Protein AF-A0A2N1QI30-F1 (afdb_monomer_lite)

Radius of gyration: 15.9 Å; chains: 1; bounding box: 39×14×46 Å

Sequence (77 aa):
MDIFIKILGLLIGLGFIYLAYQFFFNGNKIISWIQKRKYNATSEPRSSEIMVSKLIGCLLFIVGIYYSIIAILSFFS

pLDDT: mean 91.65, std 5.62, range [61.12, 97.44]

Secondary structure (DSSP, 8-state):
-HHHHHHHHHHHHHHHHHHHHHHHHSHHHHHHHHHHHHHS--PPPPHHHHHHHHHHHHHHHHHHHHHHHHHHHHHH-

Structure (mmCIF, N/CA/C/O backbone):
data_AF-A0A2N1QI30-F1
#
_entry.id   AF-A0A2N1QI30-F1
#
loop_
_atom_site.group_PDB
_atom_site.id
_atom_site.type_symbol
_atom_site.label_atom_id
_atom_site.label_alt_id
_atom_site.label_comp_id
_atom_site.label_asym_id
_atom_site.label_entity_id
_atom_site.label_seq_id
_atom_site.pdbx_PDB_ins_code
_atom_site.Cartn_x
_atom_site.Cartn_y
_atom_site.Cartn_z
_atom_site.occupancy
_atom_site.B_iso_or_equiv
_atom_site.auth_seq_id
_atom_site.auth_comp_id
_atom_site.auth_asym_id
_atom_site.auth_atom_id
_atom_site.pdbx_PDB_model_num
ATOM 1 N N . MET A 1 1 ? 2.242 -3.237 -29.930 1.00 61.12 1 MET A N 1
ATOM 2 C CA . MET A 1 1 ? 1.580 -3.892 -28.780 1.00 61.12 1 MET A CA 1
ATOM 3 C C . MET A 1 1 ? 2.527 -3.976 -27.582 1.00 61.12 1 MET A C 1
ATOM 5 O O . MET A 1 1 ? 2.085 -3.709 -26.473 1.00 61.12 1 MET A O 1
ATOM 9 N N . ASP A 1 2 ? 3.826 -4.214 -27.807 1.00 84.94 2 ASP A N 1
ATOM 10 C CA . ASP A 1 2 ? 4.854 -4.295 -26.753 1.00 84.94 2 ASP A CA 1
ATOM 11 C C . ASP A 1 2 ? 4.946 -3.076 -25.840 1.00 84.94 2 ASP A C 1
ATOM 13 O O . ASP A 1 2 ? 4.878 -3.217 -24.624 1.00 84.94 2 ASP A O 1
ATOM 17 N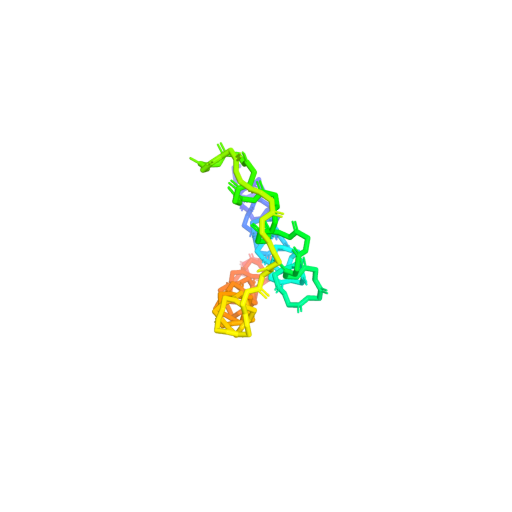 N . ILE A 1 3 ? 5.039 -1.864 -26.397 1.00 88.50 3 ILE A N 1
ATOM 18 C CA . ILE A 1 3 ? 5.225 -0.658 -25.574 1.00 88.50 3 ILE A CA 1
ATOM 19 C C . ILE A 1 3 ? 4.044 -0.417 -24.621 1.00 88.50 3 ILE A C 1
ATOM 21 O O . ILE A 1 3 ? 4.233 -0.010 -23.480 1.00 88.50 3 ILE A O 1
ATOM 25 N N . PHE A 1 4 ? 2.826 -0.731 -25.069 1.00 90.88 4 PHE A N 1
ATOM 26 C CA . PHE A 1 4 ? 1.614 -0.587 -24.271 1.00 90.88 4 PHE A CA 1
ATOM 27 C C . PHE A 1 4 ? 1.623 -1.543 -23.076 1.00 90.88 4 PHE A C 1
ATOM 29 O O . PHE A 1 4 ? 1.356 -1.118 -21.956 1.00 90.88 4 PHE A O 1
ATOM 36 N N . ILE A 1 5 ? 1.992 -2.810 -23.294 1.00 89.75 5 ILE A N 1
ATOM 37 C CA . ILE A 1 5 ? 2.079 -3.818 -22.228 1.00 89.75 5 ILE A CA 1
ATOM 38 C C . ILE A 1 5 ? 3.175 -3.446 -21.219 1.00 89.75 5 ILE A C 1
ATOM 40 O O . ILE A 1 5 ? 2.946 -3.550 -20.014 1.00 89.75 5 ILE A O 1
ATOM 44 N N . LYS A 1 6 ? 4.329 -2.948 -21.685 1.00 88.88 6 LYS A N 1
ATOM 45 C CA . LYS A 1 6 ? 5.425 -2.489 -20.812 1.00 88.88 6 LYS A CA 1
ATOM 46 C C . LYS A 1 6 ? 4.989 -1.316 -19.920 1.00 88.88 6 LYS A C 1
ATOM 48 O O . LYS A 1 6 ? 5.213 -1.339 -18.710 1.00 88.88 6 LYS A O 1
ATOM 53 N N . ILE A 1 7 ? 4.295 -0.326 -20.492 1.00 93.00 7 ILE A N 1
ATOM 54 C CA . ILE A 1 7 ? 3.730 0.811 -19.742 1.00 93.00 7 ILE A CA 1
ATOM 55 C C . ILE A 1 7 ? 2.665 0.336 -18.748 1.00 93.00 7 ILE A C 1
ATOM 57 O O . ILE A 1 7 ? 2.667 0.768 -17.596 1.00 93.00 7 ILE A O 1
ATOM 61 N N . LEU A 1 8 ? 1.778 -0.571 -19.163 1.00 93.12 8 LEU A N 1
ATOM 62 C CA . LEU A 1 8 ? 0.740 -1.119 -18.294 1.00 93.12 8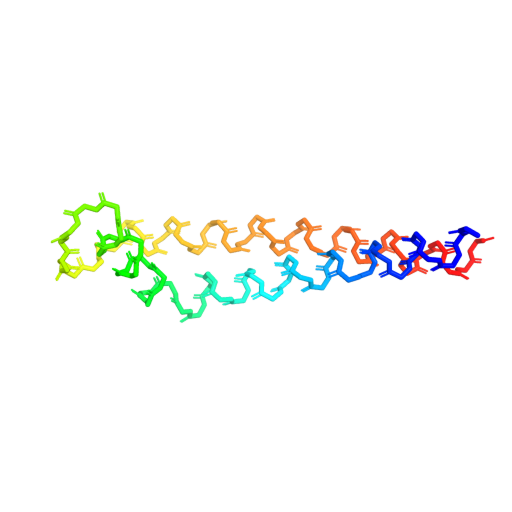 LEU A CA 1
ATOM 63 C C . LEU A 1 8 ? 1.349 -1.861 -17.095 1.00 93.12 8 LEU A C 1
ATOM 65 O O . LEU A 1 8 ? 0.916 -1.645 -15.966 1.00 93.12 8 LEU A O 1
ATOM 69 N N . GLY A 1 9 ? 2.383 -2.677 -17.317 1.00 91.62 9 GLY A N 1
ATOM 70 C CA . GLY A 1 9 ? 3.107 -3.371 -16.250 1.00 91.62 9 GLY A CA 1
ATOM 71 C C . GLY A 1 9 ? 3.742 -2.407 -15.246 1.00 91.62 9 GLY A C 1
ATOM 72 O O . GLY A 1 9 ? 3.614 -2.603 -14.037 1.00 91.62 9 GLY A O 1
ATOM 73 N N . LEU A 1 10 ? 4.348 -1.320 -15.736 1.00 94.06 10 LEU A N 1
ATOM 74 C CA . LEU A 1 10 ? 4.912 -0.276 -14.880 1.00 94.06 10 LEU A CA 1
ATOM 75 C C . LEU A 1 10 ? 3.824 0.434 -14.059 1.00 94.06 10 LEU A C 1
ATOM 77 O O . LEU A 1 10 ? 3.985 0.616 -12.854 1.00 94.06 10 LEU A O 1
ATOM 81 N N . LEU A 1 11 ? 2.698 0.790 -14.685 1.00 95.62 11 LEU A N 1
ATOM 82 C CA . LEU A 1 11 ? 1.561 1.417 -14.003 1.00 95.62 11 LEU A CA 1
ATOM 83 C C . LEU A 1 11 ? 0.964 0.508 -12.926 1.00 95.62 11 LEU A C 1
ATOM 85 O O . LEU A 1 11 ? 0.625 0.989 -11.847 1.00 95.62 11 LEU A O 1
ATOM 89 N N . ILE A 1 12 ? 0.868 -0.795 -13.189 1.00 95.00 12 ILE A N 1
ATOM 90 C CA . ILE A 1 12 ? 0.401 -1.779 -12.207 1.00 95.00 12 ILE A CA 1
ATOM 91 C C . ILE A 1 12 ? 1.373 -1.855 -11.023 1.00 95.00 12 ILE A C 1
ATOM 93 O O . ILE A 1 12 ? 0.937 -1.779 -9.874 1.00 95.00 12 ILE A O 1
ATOM 97 N N . GLY A 1 13 ? 2.682 -1.948 -11.284 1.00 94.81 13 GLY A N 1
ATOM 98 C CA . GLY A 1 13 ? 3.709 -1.965 -10.238 1.00 94.81 13 GLY A CA 1
ATOM 99 C C . GLY A 1 13 ? 3.660 -0.717 -9.351 1.00 94.81 13 GLY A C 1
ATOM 100 O O . GLY A 1 13 ? 3.576 -0.823 -8.124 1.00 94.81 13 GLY A O 1
ATOM 101 N N . LEU A 1 14 ? 3.604 0.465 -9.969 1.00 95.94 14 LEU A N 1
ATOM 102 C CA . LEU A 1 14 ? 3.463 1.743 -9.266 1.00 95.94 14 LEU A CA 1
ATOM 103 C C . LEU A 1 14 ? 2.133 1.848 -8.509 1.00 95.94 14 LEU A C 1
ATOM 105 O O . LEU A 1 14 ? 2.104 2.350 -7.386 1.00 95.94 14 LEU A O 1
ATOM 109 N N . GLY A 1 15 ? 1.042 1.338 -9.081 1.00 96.62 15 GLY A N 1
ATOM 110 C CA . GLY A 1 15 ? -0.266 1.282 -8.433 1.00 96.62 15 GLY A CA 1
ATOM 111 C C . GLY A 1 15 ? -0.241 0.446 -7.155 1.00 96.62 15 GLY A C 1
ATOM 112 O O . GLY A 1 15 ? -0.746 0.884 -6.120 1.00 96.62 15 GLY A O 1
ATOM 113 N N . PHE A 1 16 ? 0.415 -0.715 -7.182 1.00 96.44 16 PHE A N 1
ATOM 114 C CA . PHE A 1 16 ? 0.608 -1.535 -5.986 1.00 96.44 16 PHE A CA 1
ATOM 115 C C . PHE A 1 16 ? 1.463 -0.837 -4.926 1.00 96.44 16 PHE A C 1
ATOM 117 O O . PHE A 1 16 ? 1.109 -0.882 -3.749 1.00 96.44 16 PHE A O 1
ATOM 124 N N . ILE A 1 17 ? 2.529 -0.136 -5.324 1.00 96.44 17 ILE A N 1
ATOM 125 C CA . ILE A 1 17 ? 3.353 0.661 -4.399 1.00 96.44 17 ILE A CA 1
ATOM 126 C C . ILE A 1 17 ? 2.528 1.790 -3.764 1.00 96.44 17 ILE A C 1
ATOM 128 O O . ILE A 1 17 ? 2.604 2.011 -2.555 1.00 96.44 17 ILE A O 1
ATOM 132 N N . TYR A 1 18 ? 1.701 2.480 -4.550 1.00 96.56 18 TYR A N 1
ATOM 133 C CA . TYR A 1 18 ? 0.816 3.528 -4.044 1.00 96.56 18 TYR A CA 1
ATOM 134 C C . TYR A 1 18 ? -0.205 2.981 -3.036 1.00 96.56 18 TYR A C 1
ATOM 136 O O . TYR A 1 18 ? -0.384 3.545 -1.953 1.00 96.56 18 TYR A O 1
ATOM 144 N N . LEU A 1 19 ? -0.839 1.847 -3.348 1.00 94.75 19 LEU A N 1
ATOM 145 C CA . LEU A 1 19 ? -1.753 1.186 -2.418 1.00 94.75 19 LEU A CA 1
ATOM 146 C C . LEU A 1 19 ? -1.023 0.741 -1.149 1.00 94.75 19 LEU A C 1
ATOM 148 O O . LEU A 1 19 ? -1.509 0.998 -0.049 1.00 94.75 19 LEU A O 1
ATOM 152 N N . ALA A 1 20 ? 0.164 0.151 -1.276 1.00 95.19 20 ALA A N 1
ATOM 153 C CA . ALA A 1 20 ? 0.990 -0.234 -0.141 1.00 95.19 20 ALA A CA 1
ATOM 154 C C . ALA A 1 20 ? 1.268 0.943 0.801 1.00 95.19 20 ALA A C 1
ATOM 156 O O . ALA A 1 20 ? 1.065 0.829 2.012 1.00 95.19 20 ALA A O 1
ATOM 157 N N . TYR A 1 21 ? 1.661 2.090 0.239 1.00 95.44 21 TYR A N 1
ATOM 158 C CA . TYR A 1 21 ? 1.865 3.328 0.986 1.00 95.44 21 TYR A CA 1
ATOM 159 C C . TYR A 1 21 ? 0.598 3.733 1.752 1.00 95.44 21 TYR A C 1
ATOM 161 O O . TYR A 1 21 ? 0.649 4.011 2.953 1.00 95.44 21 TYR A O 1
ATOM 169 N N . GLN A 1 22 ? -0.562 3.687 1.097 1.00 94.25 22 GLN A N 1
ATOM 170 C CA . GLN A 1 22 ? -1.825 4.024 1.743 1.00 94.25 22 GLN A CA 1
ATOM 171 C C . GLN A 1 22 ? -2.144 3.076 2.913 1.00 94.25 22 GLN A C 1
ATOM 173 O O . GLN A 1 22 ? -2.543 3.540 3.980 1.00 94.25 22 GLN A O 1
ATOM 178 N N . PHE A 1 23 ? -1.917 1.770 2.760 1.00 93.19 23 PHE A N 1
ATOM 179 C CA . PHE A 1 23 ? -2.133 0.776 3.820 1.00 93.19 23 PHE A CA 1
ATOM 180 C C . PHE A 1 23 ? -1.142 0.897 4.990 1.00 93.19 23 PHE A C 1
ATOM 182 O O . PHE A 1 23 ? -1.520 0.631 6.136 1.00 93.19 23 PHE A O 1
ATOM 189 N N . PHE A 1 24 ? 0.092 1.343 4.737 1.00 92.25 24 PHE A N 1
ATOM 190 C CA . PHE A 1 24 ? 1.100 1.575 5.776 1.00 92.25 24 PHE A CA 1
ATOM 191 C C . PHE A 1 24 ? 0.840 2.834 6.603 1.00 92.25 24 PHE A C 1
ATOM 193 O O . PHE A 1 24 ? 0.863 2.777 7.834 1.00 92.25 24 PHE A O 1
ATOM 200 N N . PHE A 1 25 ? 0.614 3.966 5.934 1.00 91.56 25 PHE A N 1
ATOM 201 C CA . PHE A 1 25 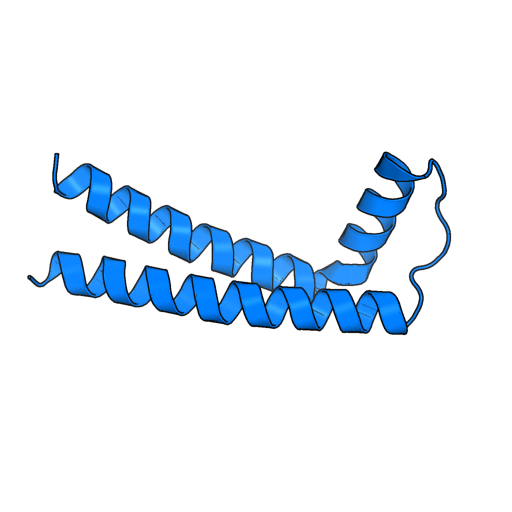? 0.559 5.280 6.583 1.00 91.56 25 PHE A CA 1
ATOM 202 C C . PHE A 1 25 ? -0.867 5.725 6.912 1.00 91.56 25 PHE A C 1
ATOM 204 O O . PHE A 1 25 ? -1.094 6.391 7.918 1.00 91.56 25 PHE A O 1
ATOM 211 N N . ASN A 1 26 ? -1.845 5.325 6.099 1.00 91.69 26 ASN A N 1
ATOM 212 C CA . ASN A 1 26 ? -3.246 5.724 6.231 1.00 91.69 26 ASN A CA 1
ATOM 213 C C . ASN A 1 26 ? -4.159 4.557 6.655 1.00 91.69 26 ASN A C 1
ATOM 215 O O . ASN A 1 26 ? -5.373 4.623 6.447 1.00 91.69 26 ASN A O 1
ATOM 219 N N . GLY A 1 27 ? -3.608 3.516 7.297 1.00 87.31 27 GLY A N 1
ATOM 220 C CA . GLY A 1 27 ? -4.350 2.323 7.727 1.00 87.31 27 GLY A CA 1
ATOM 221 C C . GLY A 1 27 ? -5.612 2.639 8.538 1.00 87.31 27 GLY A C 1
ATOM 222 O O . GLY A 1 27 ? -6.676 2.109 8.240 1.00 87.31 27 GLY A O 1
ATOM 223 N N . ASN A 1 28 ? -5.555 3.599 9.470 1.00 89.31 28 ASN A N 1
ATOM 224 C CA . ASN A 1 28 ? -6.723 4.012 10.266 1.00 89.31 28 ASN A CA 1
ATOM 225 C C . ASN A 1 28 ? -7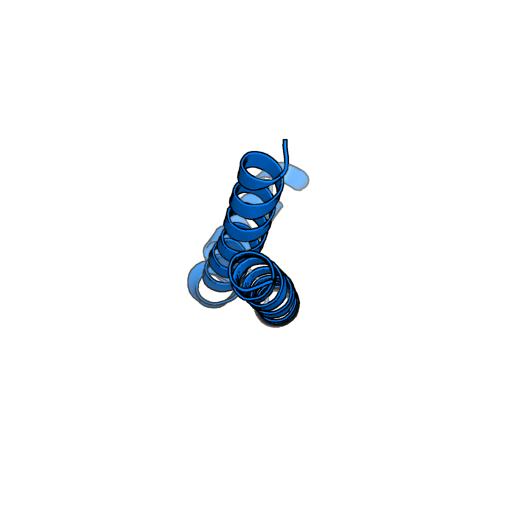.877 4.542 9.396 1.00 89.31 28 ASN A C 1
ATOM 227 O O . ASN A 1 28 ? -9.046 4.221 9.625 1.00 89.31 28 ASN A O 1
ATOM 231 N N . LYS A 1 29 ? -7.555 5.339 8.368 1.00 90.25 29 LYS A N 1
ATOM 232 C CA . LYS A 1 29 ? -8.543 5.890 7.427 1.00 90.25 29 LYS A CA 1
ATOM 233 C C . LYS A 1 29 ? -9.103 4.801 6.512 1.00 90.25 29 LYS A C 1
ATOM 235 O O . LYS A 1 29 ? -10.298 4.793 6.245 1.00 90.25 29 LYS A O 1
ATOM 240 N N . ILE A 1 30 ? -8.261 3.870 6.060 1.00 90.88 30 ILE A N 1
ATOM 241 C CA . ILE A 1 30 ? -8.706 2.740 5.234 1.00 90.88 30 ILE A CA 1
ATOM 242 C C . ILE A 1 30 ? -9.646 1.833 6.027 1.00 90.88 30 ILE A C 1
ATOM 244 O O . ILE A 1 30 ? -10.735 1.525 5.550 1.00 90.88 30 ILE A O 1
ATOM 248 N N . ILE A 1 31 ? -9.249 1.416 7.231 1.00 92.06 31 ILE A N 1
ATOM 249 C CA . ILE A 1 31 ? -10.030 0.480 8.046 1.00 92.06 31 ILE A CA 1
ATOM 250 C C . ILE A 1 31 ? -11.392 1.089 8.378 1.00 92.06 31 ILE A C 1
ATOM 252 O O . ILE A 1 31 ? -12.412 0.444 8.153 1.00 92.06 31 ILE A O 1
ATOM 256 N N . SER A 1 32 ? -11.427 2.349 8.819 1.00 91.38 32 SER A N 1
ATOM 257 C CA . SER A 1 32 ? -12.690 3.043 9.109 1.00 91.38 32 SER A CA 1
ATOM 258 C C . SER A 1 32 ? -13.574 3.209 7.867 1.00 91.38 32 SER A C 1
ATOM 260 O O . SER A 1 32 ? -14.789 3.024 7.950 1.00 91.38 32 SER A O 1
ATOM 262 N N . TRP A 1 33 ? -12.994 3.482 6.694 1.00 90.81 33 TRP A N 1
ATOM 263 C CA . TRP A 1 33 ? -13.747 3.538 5.437 1.00 90.81 33 TRP A CA 1
ATOM 264 C C . TRP A 1 33 ? -14.352 2.178 5.062 1.00 90.81 33 TRP A C 1
ATOM 266 O O . TRP A 1 33 ? -15.530 2.102 4.700 1.00 90.81 33 TRP A O 1
ATOM 276 N N . ILE A 1 34 ? -13.580 1.095 5.204 1.00 90.00 34 ILE A N 1
ATOM 277 C CA . ILE A 1 34 ? -14.047 -0.277 4.963 1.00 90.00 34 ILE A CA 1
ATOM 278 C C . ILE A 1 34 ? -15.151 -0.648 5.955 1.00 90.00 34 ILE A C 1
ATOM 280 O O . ILE A 1 34 ? -16.181 -1.184 5.544 1.00 90.00 34 ILE A O 1
ATOM 284 N N . GLN A 1 35 ? -14.970 -0.343 7.242 1.00 90.44 35 GLN A N 1
ATOM 285 C CA . GLN A 1 35 ? -15.954 -0.633 8.284 1.00 90.44 35 GLN A CA 1
ATOM 286 C C . GLN A 1 35 ? -17.273 0.099 8.026 1.00 90.44 35 GLN A C 1
ATOM 288 O O . GLN A 1 35 ? -18.335 -0.529 8.032 1.00 90.44 35 GLN A O 1
ATOM 293 N N . LYS A 1 36 ? -17.204 1.386 7.672 1.00 92.06 36 LYS A N 1
ATOM 294 C CA . LYS A 1 36 ? -18.383 2.179 7.314 1.00 92.06 36 LYS A CA 1
ATOM 295 C C . LYS A 1 36 ? -19.107 1.601 6.100 1.00 92.06 36 LYS A C 1
ATOM 297 O O . LYS A 1 36 ? -20.327 1.514 6.109 1.00 92.06 36 LYS A O 1
ATOM 302 N N . ARG A 1 37 ? -18.370 1.183 5.066 1.00 90.69 37 ARG A N 1
ATOM 303 C CA . ARG A 1 37 ? -18.959 0.679 3.815 1.00 90.69 37 ARG A CA 1
ATOM 304 C C . ARG A 1 37 ? -19.526 -0.737 3.933 1.00 90.69 37 ARG A C 1
ATOM 306 O O . ARG A 1 37 ? -20.530 -1.032 3.296 1.00 90.69 37 ARG A O 1
ATOM 313 N N . LYS A 1 38 ? -18.873 -1.616 4.697 1.00 89.19 38 LYS A N 1
ATOM 314 C CA . LYS A 1 38 ? -19.240 -3.039 4.794 1.00 89.19 38 LYS A CA 1
ATOM 315 C C . LYS A 1 38 ? -20.196 -3.333 5.946 1.00 89.19 38 LYS A C 1
ATOM 317 O O . LYS A 1 38 ? -21.052 -4.199 5.808 1.00 89.19 38 LYS A O 1
ATOM 322 N N . TYR A 1 39 ? -20.041 -2.635 7.068 1.00 88.56 39 TYR A N 1
ATOM 323 C CA . TYR A 1 39 ? -20.741 -2.945 8.316 1.00 88.56 39 TYR A CA 1
ATOM 324 C C . TYR A 1 39 ? -21.636 -1.802 8.814 1.00 88.56 39 TYR A C 1
ATOM 326 O O . TYR A 1 39 ? -22.258 -1.957 9.859 1.00 88.56 39 TYR A O 1
ATOM 334 N N . ASN A 1 40 ? -21.706 -0.662 8.105 1.00 88.06 40 ASN A N 1
ATOM 335 C CA . ASN A 1 40 ? -22.407 0.554 8.554 1.00 88.06 40 ASN A CA 1
ATOM 336 C C . ASN A 1 40 ? -22.021 0.989 9.983 1.00 88.06 40 ASN A C 1
ATOM 338 O O . ASN A 1 40 ? -22.797 1.637 10.680 1.00 88.06 40 ASN A O 1
ATOM 342 N N . ALA A 1 41 ? -20.803 0.648 10.410 1.00 80.88 41 ALA A N 1
ATOM 343 C CA . ALA A 1 41 ? -20.274 0.943 11.732 1.00 80.88 41 ALA A CA 1
ATOM 344 C C . ALA A 1 41 ? -19.006 1.793 11.607 1.00 80.88 41 ALA A C 1
ATOM 346 O O . ALA A 1 41 ? -18.182 1.576 10.718 1.00 80.88 41 ALA A O 1
ATOM 347 N N . THR A 1 42 ? -18.847 2.759 12.508 1.00 76.38 42 THR A N 1
ATOM 348 C CA . THR A 1 42 ? -17.664 3.630 12.605 1.00 76.38 42 THR A CA 1
ATOM 349 C C . THR A 1 42 ? -17.043 3.502 13.988 1.00 76.38 42 THR A C 1
ATOM 351 O O . THR A 1 42 ? -16.927 4.477 14.727 1.00 76.38 42 THR A O 1
ATOM 354 N N . SER A 1 43 ? -16.711 2.268 14.362 1.00 83.44 43 SER A N 1
ATOM 355 C CA . SER A 1 43 ? -15.894 1.989 15.540 1.00 83.44 43 SER A CA 1
ATOM 356 C C . SER A 1 43 ? -14.443 2.399 15.298 1.00 83.44 43 SER A C 1
ATOM 358 O O . SER A 1 43 ? -13.981 2.425 14.157 1.00 83.44 43 SER A O 1
ATOM 360 N N . GLU A 1 44 ? -13.705 2.689 16.367 1.00 86.88 44 GLU A N 1
ATOM 361 C CA . GLU A 1 44 ? -12.267 2.916 16.247 1.00 86.88 44 GLU A CA 1
ATOM 362 C C . GLU A 1 44 ? -11.544 1.632 15.796 1.00 86.88 44 GLU A C 1
ATOM 364 O O . GLU A 1 44 ? -11.839 0.550 16.319 1.00 86.88 44 GLU A O 1
ATOM 369 N N . PRO A 1 45 ? -10.600 1.728 14.837 1.00 88.62 45 PRO A N 1
ATOM 370 C CA . PRO A 1 45 ? -9.795 0.593 14.409 1.00 88.62 45 PRO A CA 1
ATOM 371 C C . PRO A 1 45 ? -9.024 -0.019 15.577 1.00 88.62 45 PRO A C 1
ATOM 373 O O . PRO A 1 45 ? -8.297 0.672 16.294 1.00 88.62 45 PRO A O 1
ATOM 376 N N . ARG A 1 46 ? -9.134 -1.336 15.746 1.00 92.31 46 ARG A N 1
ATOM 377 C CA . ARG A 1 46 ? -8.382 -2.057 16.780 1.00 92.31 46 ARG A CA 1
ATOM 378 C C . ARG A 1 46 ? -6.906 -2.135 16.396 1.00 92.31 46 ARG A C 1
ATOM 380 O O . ARG A 1 46 ? -6.565 -2.246 15.218 1.00 92.31 46 ARG A O 1
ATOM 387 N N . SER A 1 47 ? -6.016 -2.201 17.386 1.00 90.31 47 SER A N 1
ATOM 388 C CA . SER A 1 47 ? -4.568 -2.341 17.156 1.00 90.31 47 SER A CA 1
ATOM 389 C C . SER A 1 47 ? -4.209 -3.543 16.271 1.00 90.31 47 SER A C 1
ATOM 391 O O . SER A 1 47 ? -3.284 -3.463 15.464 1.00 90.31 47 SER A O 1
ATOM 393 N N . SER A 1 48 ? -4.968 -4.640 16.369 1.00 92.69 48 SER A N 1
ATOM 394 C CA . SER A 1 48 ? -4.813 -5.814 15.503 1.00 92.69 48 SER A CA 1
ATOM 395 C C . SER A 1 48 ? -5.173 -5.527 14.042 1.00 92.69 48 SER A C 1
ATOM 397 O O . SER A 1 48 ? -4.463 -5.968 13.144 1.00 92.69 48 SER A O 1
ATOM 399 N N . GLU A 1 49 ? -6.220 -4.745 13.779 1.00 91.88 49 GLU A N 1
ATOM 400 C CA . GLU A 1 49 ? -6.622 -4.355 12.421 1.00 91.88 49 GLU A CA 1
ATOM 401 C C . GLU A 1 49 ? -5.577 -3.431 11.785 1.00 91.88 49 GLU A C 1
ATOM 403 O O . GLU A 1 49 ? -5.242 -3.581 10.610 1.00 91.88 49 GLU A O 1
ATOM 408 N N . ILE A 1 50 ? -4.994 -2.527 12.577 1.00 93.38 50 ILE A N 1
ATOM 409 C CA . ILE A 1 50 ? -3.892 -1.658 12.142 1.00 93.38 50 ILE A CA 1
ATOM 410 C C . ILE A 1 50 ? -2.655 -2.495 11.790 1.00 93.38 50 ILE A C 1
ATOM 412 O O . ILE A 1 50 ? -2.012 -2.249 10.767 1.00 93.38 50 ILE A O 1
ATOM 416 N N . MET A 1 51 ? -2.329 -3.505 12.601 1.00 94.69 51 MET A N 1
ATOM 417 C CA . MET A 1 51 ? -1.228 -4.429 12.315 1.00 94.69 51 MET A CA 1
ATOM 418 C C . MET A 1 51 ? -1.469 -5.202 11.012 1.00 94.69 51 MET A C 1
ATOM 420 O O . MET A 1 51 ? -0.568 -5.284 10.178 1.00 94.69 51 MET A O 1
ATOM 424 N N . VAL A 1 52 ? -2.691 -5.696 10.795 1.00 94.62 52 VAL A N 1
ATOM 425 C CA . VAL A 1 52 ? -3.077 -6.366 9.544 1.00 94.62 52 VAL A CA 1
ATOM 426 C C . VAL A 1 52 ? -2.974 -5.413 8.353 1.00 94.62 52 VAL A C 1
ATOM 428 O O . VAL A 1 52 ? -2.423 -5.797 7.325 1.00 94.62 52 VAL A O 1
ATOM 431 N N . SER A 1 53 ? -3.413 -4.158 8.487 1.00 94.94 53 SER A N 1
ATOM 432 C CA . SER A 1 53 ? -3.261 -3.141 7.435 1.00 94.94 53 SER A CA 1
ATOM 433 C C . SER A 1 53 ? -1.797 -2.941 7.046 1.00 94.94 53 SER A C 1
ATOM 435 O O . SER A 1 53 ? -1.476 -2.925 5.860 1.00 94.94 53 SER A O 1
ATOM 437 N N . LYS A 1 54 ? -0.887 -2.857 8.023 1.00 94.81 54 LYS A N 1
ATOM 438 C CA . LYS A 1 54 ? 0.557 -2.751 7.755 1.00 94.81 54 LYS A CA 1
ATOM 439 C C . LYS A 1 54 ? 1.114 -4.003 7.077 1.00 94.81 54 LYS A C 1
ATOM 441 O O . LYS A 1 54 ? 1.946 -3.886 6.183 1.00 94.81 54 LYS A O 1
ATOM 446 N N . LEU A 1 55 ? 0.648 -5.189 7.467 1.00 96.25 55 LEU A N 1
ATOM 447 C CA . LEU A 1 55 ? 1.072 -6.453 6.862 1.00 96.25 55 LEU A CA 1
ATOM 448 C C . LEU A 1 55 ? 0.612 -6.552 5.400 1.00 96.25 55 LEU A C 1
ATOM 450 O O . LEU A 1 55 ? 1.414 -6.881 4.529 1.00 96.25 55 LEU A O 1
ATOM 454 N N . ILE A 1 56 ? -0.636 -6.166 5.115 1.00 95.62 56 ILE A N 1
ATOM 455 C CA . ILE A 1 56 ? -1.163 -6.035 3.748 1.00 95.62 56 ILE A CA 1
ATOM 456 C C . ILE A 1 56 ? -0.342 -5.013 2.956 1.00 95.62 56 ILE A C 1
ATOM 458 O O . ILE A 1 56 ? 0.065 -5.301 1.834 1.00 95.62 56 ILE A O 1
ATOM 462 N N . GLY A 1 57 ? -0.048 -3.851 3.546 1.00 96.06 57 GLY A N 1
ATOM 463 C CA . GLY A 1 57 ? 0.816 -2.842 2.936 1.00 96.06 57 GLY A CA 1
ATOM 464 C C . GLY A 1 57 ? 2.189 -3.404 2.564 1.00 96.06 57 GLY A C 1
ATOM 465 O O . GLY A 1 57 ? 2.651 -3.198 1.446 1.00 96.06 57 GLY A O 1
ATOM 466 N N . CYS A 1 58 ? 2.810 -4.182 3.451 1.00 97.06 58 CYS A N 1
ATOM 467 C CA . CYS A 1 58 ? 4.105 -4.816 3.201 1.00 97.06 58 CYS A CA 1
ATOM 468 C C . CYS A 1 58 ? 4.050 -5.790 2.018 1.00 97.06 58 CYS A C 1
ATOM 470 O O . CYS A 1 58 ? 4.888 -5.730 1.119 1.00 97.06 58 CYS A O 1
ATOM 472 N N . LEU A 1 59 ? 3.021 -6.641 1.974 1.00 96.88 59 LEU A N 1
ATOM 473 C CA . LEU A 1 59 ? 2.818 -7.581 0.871 1.00 96.88 59 LEU A CA 1
ATOM 474 C C . LEU A 1 59 ? 2.607 -6.852 -0.462 1.00 96.88 59 LEU A C 1
ATOM 476 O O . LEU A 1 59 ? 3.256 -7.187 -1.452 1.00 96.88 59 LEU A O 1
ATOM 480 N N . LEU A 1 60 ? 1.754 -5.824 -0.483 1.00 96.75 60 LEU A N 1
ATOM 481 C CA . LEU A 1 60 ? 1.518 -5.003 -1.675 1.00 96.75 60 LEU A CA 1
ATOM 482 C C . LEU A 1 60 ? 2.795 -4.292 -2.134 1.00 96.75 60 LEU A C 1
ATOM 484 O O . LEU A 1 60 ? 3.023 -4.171 -3.335 1.00 96.75 60 LEU A O 1
ATOM 488 N N . PHE A 1 61 ? 3.642 -3.857 -1.201 1.00 97.12 61 PHE A N 1
ATOM 489 C CA . PHE A 1 61 ? 4.906 -3.203 -1.521 1.00 97.12 61 PHE A CA 1
ATOM 490 C C . PHE A 1 61 ? 5.876 -4.163 -2.210 1.00 97.12 61 PHE A C 1
ATOM 492 O O . PHE A 1 61 ? 6.423 -3.826 -3.257 1.00 97.12 61 PHE A O 1
ATOM 499 N N . ILE A 1 62 ? 6.041 -5.375 -1.668 1.00 97.44 62 ILE A N 1
ATOM 500 C CA . ILE A 1 62 ? 6.900 -6.416 -2.255 1.00 97.44 62 ILE A CA 1
ATOM 501 C C . ILE A 1 62 ? 6.421 -6.763 -3.668 1.00 97.44 62 ILE A C 1
ATOM 503 O O . ILE A 1 62 ? 7.217 -6.791 -4.607 1.00 97.44 62 ILE A O 1
ATOM 507 N N . VAL A 1 63 ? 5.113 -6.973 -3.831 1.00 96.25 63 VAL A N 1
ATOM 508 C CA . VAL A 1 63 ? 4.498 -7.262 -5.133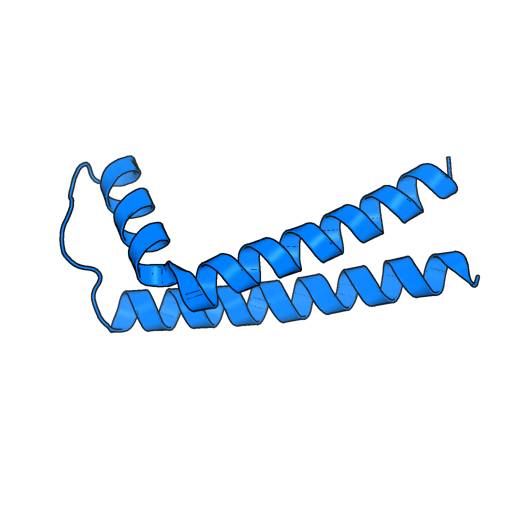 1.00 96.25 63 VAL A CA 1
ATOM 509 C C . VAL A 1 63 ? 4.694 -6.096 -6.107 1.00 96.25 63 VAL A C 1
ATOM 511 O O . VAL A 1 63 ? 5.079 -6.304 -7.257 1.00 96.25 63 VAL A O 1
ATOM 514 N N . GLY A 1 64 ? 4.481 -4.862 -5.651 1.00 96.25 64 GLY A N 1
ATOM 515 C CA . GLY A 1 64 ? 4.661 -3.664 -6.465 1.00 96.25 64 GLY A CA 1
ATOM 516 C C . GLY A 1 64 ? 6.105 -3.461 -6.920 1.0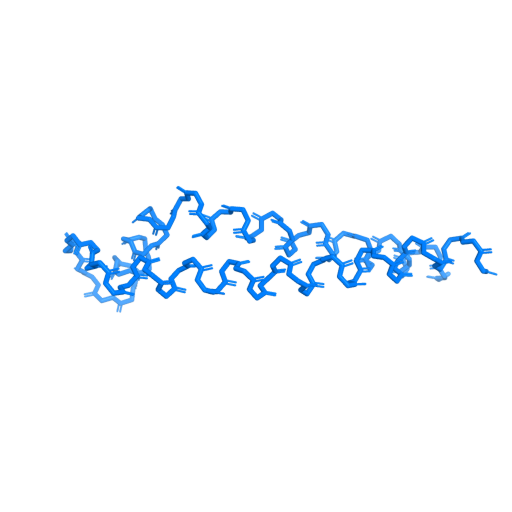0 96.25 64 GLY A C 1
ATOM 517 O O . GLY A 1 64 ? 6.334 -3.169 -8.094 1.00 96.25 64 GLY A O 1
ATOM 518 N N . ILE A 1 65 ? 7.082 -3.686 -6.035 1.00 96.69 65 ILE A N 1
ATOM 519 C CA . ILE A 1 65 ? 8.510 -3.675 -6.387 1.00 96.69 65 ILE A CA 1
ATOM 520 C C . ILE A 1 65 ? 8.808 -4.745 -7.432 1.00 96.69 65 ILE A C 1
ATOM 522 O O . ILE A 1 65 ? 9.424 -4.436 -8.449 1.00 96.69 65 ILE A O 1
ATOM 526 N N . TYR A 1 66 ? 8.357 -5.981 -7.208 1.00 95.31 66 TYR A N 1
ATOM 527 C CA . TYR A 1 66 ? 8.599 -7.098 -8.118 1.00 95.31 66 TYR A CA 1
ATOM 528 C C . TYR A 1 66 ? 8.123 -6.783 -9.543 1.00 95.31 66 TYR A C 1
ATOM 530 O O . TYR A 1 66 ? 8.903 -6.873 -10.494 1.00 95.31 66 TYR A O 1
ATOM 538 N N . TYR A 1 67 ? 6.878 -6.318 -9.689 1.00 92.81 67 TYR A N 1
ATOM 539 C CA . TYR A 1 67 ? 6.339 -5.940 -10.997 1.00 92.81 67 TYR A CA 1
ATOM 540 C C . TYR A 1 67 ? 7.019 -4.707 -11.594 1.00 92.81 67 TYR A C 1
ATOM 542 O O . TYR A 1 67 ? 7.238 -4.668 -12.803 1.00 92.81 67 TYR A O 1
ATOM 550 N N . SER A 1 68 ? 7.397 -3.725 -10.772 1.00 94.56 68 SER A N 1
ATOM 551 C CA . SER A 1 68 ? 8.117 -2.538 -11.249 1.00 94.56 68 SER A CA 1
ATOM 552 C C . SER A 1 68 ? 9.495 -2.906 -11.802 1.00 94.56 68 SER A C 1
ATOM 554 O O . SER A 1 68 ? 9.861 -2.433 -12.874 1.00 94.56 68 SER A O 1
ATOM 556 N N . ILE A 1 69 ? 10.237 -3.791 -11.127 1.00 95.00 69 ILE A N 1
ATOM 557 C CA . ILE A 1 69 ? 11.545 -4.275 -11.594 1.00 95.00 69 ILE A CA 1
ATOM 558 C C . ILE A 1 69 ? 11.397 -5.022 -12.919 1.00 95.00 69 ILE A C 1
ATOM 560 O O . ILE A 1 69 ? 12.127 -4.726 -13.860 1.00 95.00 69 ILE A O 1
ATOM 564 N N . ILE A 1 70 ? 10.438 -5.948 -13.023 1.00 92.94 70 ILE A N 1
ATOM 565 C CA . ILE A 1 70 ? 10.194 -6.691 -14.269 1.00 92.94 70 ILE A CA 1
ATOM 566 C C . ILE A 1 70 ? 9.836 -5.740 -15.410 1.00 92.94 70 ILE A C 1
ATOM 568 O O . ILE A 1 70 ? 10.385 -5.860 -16.505 1.00 92.94 70 ILE A O 1
ATOM 572 N N . ALA A 1 71 ? 8.950 -4.774 -15.157 1.00 92.00 71 ALA A N 1
ATOM 573 C CA . ALA A 1 71 ? 8.567 -3.789 -16.156 1.00 92.00 71 ALA A CA 1
ATOM 574 C C . ALA A 1 71 ? 9.779 -2.969 -16.616 1.00 92.00 71 ALA A C 1
ATOM 576 O O . ALA A 1 71 ? 9.987 -2.835 -17.818 1.00 92.00 71 ALA A O 1
ATOM 577 N N . ILE A 1 72 ? 10.615 -2.491 -15.690 1.00 92.19 72 ILE A N 1
ATOM 578 C CA . ILE A 1 72 ? 11.842 -1.746 -16.005 1.00 92.19 72 ILE A CA 1
ATOM 579 C C . ILE A 1 72 ? 12.808 -2.603 -16.830 1.00 92.19 72 ILE A C 1
ATOM 581 O O . ILE A 1 72 ? 13.250 -2.158 -17.884 1.00 92.19 72 ILE A O 1
ATOM 585 N N . LEU A 1 73 ? 13.095 -3.837 -16.403 1.00 92.69 73 LEU A N 1
ATOM 586 C CA . LEU A 1 73 ? 13.980 -4.753 -17.133 1.00 92.69 73 LEU A CA 1
ATOM 587 C C . LEU A 1 73 ? 13.477 -5.015 -18.553 1.00 92.69 73 LEU A C 1
ATOM 589 O O . LEU A 1 73 ? 14.274 -5.043 -19.486 1.00 92.69 73 LEU A O 1
ATOM 593 N N . SER A 1 74 ? 12.158 -5.113 -18.732 1.00 90.44 74 SER A N 1
ATOM 594 C CA . SER A 1 74 ? 11.564 -5.313 -20.051 1.00 90.44 74 SER A CA 1
ATOM 595 C C . SER A 1 74 ? 11.804 -4.146 -21.014 1.00 90.44 74 SER A C 1
ATOM 597 O O . SER A 1 74 ? 11.707 -4.347 -22.216 1.00 90.44 74 SER A O 1
ATOM 599 N N . PHE A 1 75 ? 12.116 -2.928 -20.551 1.00 88.19 75 PHE A N 1
ATOM 600 C CA . PHE A 1 75 ? 12.494 -1.823 -21.446 1.00 88.19 75 PHE A CA 1
ATOM 601 C C . PHE A 1 75 ? 13.924 -1.950 -21.982 1.00 88.19 75 PHE A C 1
ATOM 603 O O . PHE A 1 75 ? 14.223 -1.361 -23.019 1.00 88.19 75 PHE A O 1
ATOM 610 N N . PHE A 1 76 ? 14.783 -2.704 -21.294 1.00 86.12 76 PHE A N 1
ATOM 611 C CA . PHE A 1 76 ? 16.185 -2.905 -21.664 1.00 86.12 76 PHE A CA 1
ATOM 612 C C . PHE A 1 76 ? 16.435 -4.205 -22.440 1.00 86.12 76 PHE A C 1
ATOM 614 O O . PHE A 1 76 ? 17.523 -4.366 -22.991 1.00 86.12 76 PHE A O 1
ATOM 621 N N . SER A 1 77 ? 15.451 -5.112 -22.482 1.00 73.69 77 SER A N 1
ATOM 622 C CA . SER A 1 77 ? 15.436 -6.318 -23.323 1.00 73.69 77 SER A CA 1
ATOM 623 C C . SER A 1 77 ? 14.612 -6.113 -24.589 1.00 73.69 77 SER A C 1
ATOM 625 O O . SER A 1 77 ? 15.087 -6.524 -25.664 1.00 73.69 77 SER A O 1
#

Foldseek 3Di:
DLVVVLVVLQVQLVVLLVQLVCLLPVVQVVVQVCCCVPPVDRDGDDPVSNVVSNVSSVVSNVVSVVSNVVSVVSVVD